Protein AF-A0A317N8E2-F1 (afdb_monomer_lite)

Sequence (97 aa):
MPADVWAVLFAAAANGGAYNGGEHGAYGRLAAWRTLGALCDASEFDSIERIERRAGDCAWFSFSADTDWFERVAWDLGIVTLTPEPALVVLAATDTD

Structure (mmCIF, N/CA/C/O backbone):
data_AF-A0A317N8E2-F1
#
_entry.id   AF-A0A317N8E2-F1
#
loop_
_atom_site.group_PDB
_atom_site.id
_atom_site.type_symbol
_atom_site.label_atom_id
_atom_site.label_alt_id
_atom_site.label_comp_id
_atom_site.label_asym_id
_atom_site.label_entity_id
_atom_site.label_seq_id
_atom_site.pdbx_PDB_ins_code
_atom_site.Cartn_x
_atom_site.Cartn_y
_atom_site.Cartn_z
_atom_site.occupancy
_atom_site.B_iso_or_equiv
_atom_site.auth_seq_id
_atom_site.auth_comp_id
_atom_site.auth_asym_id
_atom_site.auth_atom_id
_atom_site.pdbx_PDB_model_num
ATOM 1 N N . MET A 1 1 ? -0.278 -9.004 4.366 1.00 79.50 1 MET A N 1
ATOM 2 C CA . MET A 1 1 ? 0.042 -8.388 5.677 1.00 79.50 1 MET A CA 1
ATOM 3 C C . MET A 1 1 ? 0.523 -6.955 5.447 1.00 79.50 1 MET A C 1
ATOM 5 O O . MET A 1 1 ? 0.942 -6.674 4.329 1.00 79.50 1 MET A O 1
ATOM 9 N N . PRO A 1 2 ? 0.482 -6.043 6.438 1.00 89.94 2 PRO A N 1
ATOM 10 C CA . PRO A 1 2 ? 0.890 -4.639 6.258 1.00 89.94 2 PRO A CA 1
ATOM 11 C C . PRO A 1 2 ? 2.286 -4.460 5.643 1.00 89.94 2 PRO A C 1
ATOM 13 O O . PRO A 1 2 ? 2.502 -3.556 4.842 1.00 89.94 2 PRO A O 1
ATOM 16 N N . ALA A 1 3 ? 3.217 -5.366 5.959 1.00 93.88 3 ALA A N 1
ATOM 17 C CA . ALA A 1 3 ? 4.562 -5.382 5.387 1.00 93.88 3 ALA A CA 1
ATOM 18 C C . ALA A 1 3 ? 4.574 -5.605 3.862 1.00 93.88 3 ALA A C 1
ATOM 20 O O . ALA A 1 3 ? 5.364 -4.974 3.166 1.00 93.88 3 ALA A O 1
ATOM 21 N N . ASP A 1 4 ? 3.683 -6.453 3.337 1.00 94.81 4 ASP A N 1
ATOM 22 C CA . ASP A 1 4 ? 3.575 -6.711 1.894 1.00 94.81 4 ASP A CA 1
ATOM 23 C C . ASP A 1 4 ? 3.053 -5.467 1.169 1.00 94.81 4 ASP A C 1
ATOM 25 O O . ASP A 1 4 ? 3.575 -5.076 0.128 1.00 94.81 4 ASP A O 1
ATOM 29 N N . VAL A 1 5 ? 2.055 -4.803 1.762 1.00 96.25 5 VAL A N 1
ATOM 30 C CA . VAL A 1 5 ? 1.503 -3.546 1.242 1.00 96.25 5 VAL A CA 1
ATOM 31 C C . VAL A 1 5 ? 2.573 -2.459 1.249 1.00 96.25 5 VAL A C 1
ATOM 33 O O . VAL A 1 5 ? 2.768 -1.786 0.241 1.00 96.25 5 VAL A O 1
ATOM 36 N N . TRP A 1 6 ? 3.322 -2.322 2.346 1.00 96.69 6 TRP A N 1
ATOM 37 C CA . TRP A 1 6 ? 4.430 -1.374 2.417 1.00 96.69 6 TRP A CA 1
ATOM 38 C C . TRP A 1 6 ? 5.504 -1.665 1.362 1.00 96.69 6 TRP A C 1
ATOM 40 O O . TRP A 1 6 ? 5.978 -0.737 0.712 1.00 96.69 6 TRP A O 1
ATOM 50 N N . ALA A 1 7 ? 5.858 -2.937 1.146 1.00 95.88 7 ALA A N 1
ATOM 51 C CA . ALA A 1 7 ? 6.838 -3.329 0.136 1.00 95.88 7 ALA A CA 1
ATOM 52 C C . ALA A 1 7 ? 6.385 -2.955 -1.284 1.00 95.88 7 ALA A C 1
ATOM 54 O O . ALA A 1 7 ? 7.188 -2.432 -2.054 1.00 95.88 7 ALA A O 1
ATOM 55 N N . VAL A 1 8 ? 5.105 -3.161 -1.609 1.00 95.19 8 VAL A N 1
ATOM 56 C CA . VAL A 1 8 ? 4.513 -2.764 -2.896 1.00 95.19 8 VAL A CA 1
ATOM 57 C C . VAL A 1 8 ? 4.519 -1.242 -3.063 1.00 95.19 8 VAL A C 1
ATOM 59 O O . VAL A 1 8 ? 4.994 -0.737 -4.078 1.00 95.19 8 VAL A O 1
ATOM 62 N N . LEU A 1 9 ? 4.063 -0.500 -2.049 1.00 96.19 9 LEU A N 1
ATOM 63 C CA . LEU A 1 9 ? 4.060 0.966 -2.069 1.00 96.19 9 LEU A CA 1
ATOM 64 C C . LEU A 1 9 ? 5.474 1.534 -2.211 1.00 96.19 9 LEU A C 1
ATOM 66 O O . LEU A 1 9 ? 5.696 2.470 -2.975 1.00 96.19 9 LEU A O 1
ATOM 70 N N . PHE A 1 10 ? 6.442 0.957 -1.498 1.00 96.75 10 PHE A N 1
ATOM 71 C CA . PHE A 1 10 ? 7.836 1.364 -1.592 1.00 96.75 10 PHE A CA 1
ATOM 72 C C . PHE A 1 10 ? 8.434 1.029 -2.957 1.00 96.75 10 PHE A C 1
ATOM 74 O O . PHE A 1 10 ? 9.121 1.873 -3.526 1.00 96.75 10 PHE A O 1
ATOM 81 N N . ALA A 1 11 ? 8.161 -0.156 -3.505 1.00 95.00 11 ALA A N 1
ATOM 82 C CA . ALA A 1 11 ? 8.625 -0.527 -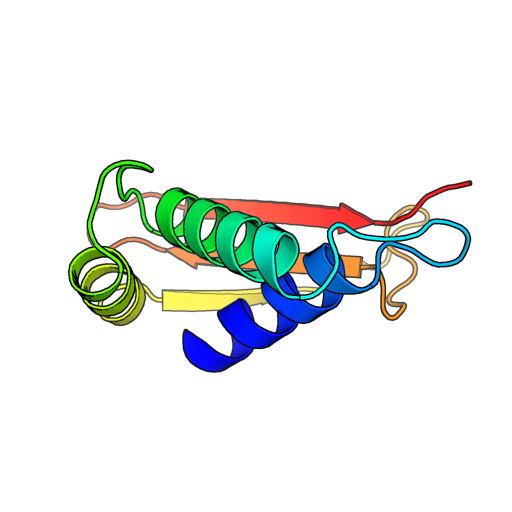4.836 1.00 95.00 11 ALA A CA 1
ATOM 83 C C . ALA A 1 11 ? 8.092 0.438 -5.903 1.00 95.00 11 ALA A C 1
ATOM 85 O O . ALA A 1 11 ? 8.881 0.919 -6.714 1.00 95.00 11 ALA A O 1
ATOM 86 N N . ALA A 1 12 ? 6.804 0.781 -5.859 1.00 94.62 12 ALA A N 1
ATOM 87 C CA . ALA A 1 12 ? 6.217 1.755 -6.774 1.00 94.62 12 ALA A CA 1
ATOM 88 C C . ALA A 1 12 ? 6.841 3.148 -6.590 1.00 94.62 12 ALA A C 1
ATOM 90 O O . ALA A 1 12 ? 7.357 3.736 -7.538 1.00 94.62 12 ALA A O 1
ATOM 91 N N . ALA A 1 13 ? 6.884 3.656 -5.355 1.00 95.88 13 ALA A N 1
ATOM 92 C CA . ALA A 1 13 ? 7.385 5.000 -5.083 1.00 95.88 13 ALA A CA 1
ATOM 93 C C . ALA A 1 13 ? 8.888 5.157 -5.365 1.00 95.88 13 ALA A C 1
ATOM 95 O O . ALA A 1 13 ? 9.321 6.223 -5.789 1.00 95.88 13 ALA A O 1
ATOM 96 N N . ALA A 1 14 ? 9.703 4.128 -5.122 1.00 96.56 14 ALA A N 1
ATOM 97 C CA . ALA A 1 14 ? 11.149 4.204 -5.311 1.00 96.56 14 ALA A CA 1
ATOM 98 C C . ALA A 1 14 ? 11.573 4.042 -6.775 1.00 96.56 14 ALA A C 1
ATOM 100 O O . ALA A 1 14 ? 12.555 4.669 -7.182 1.00 96.56 14 ALA A O 1
ATOM 101 N N . ASN A 1 15 ? 10.870 3.200 -7.539 1.00 94.06 15 ASN A N 1
ATOM 102 C CA . ASN A 1 15 ? 11.256 2.869 -8.910 1.00 94.06 15 ASN A CA 1
ATOM 103 C C . ASN A 1 15 ? 10.545 3.735 -9.955 1.00 94.06 15 ASN A C 1
ATOM 105 O O . ASN A 1 15 ? 11.179 4.060 -10.954 1.00 94.06 15 ASN A O 1
ATOM 109 N N . GLY A 1 16 ? 9.317 4.193 -9.691 1.00 91.06 16 GLY A N 1
ATOM 110 C CA . GLY A 1 16 ? 8.480 4.865 -10.690 1.00 91.06 16 GLY A CA 1
ATOM 111 C C . GLY A 1 16 ? 7.661 3.857 -11.492 1.00 91.06 16 GLY A C 1
ATOM 112 O O . GLY A 1 16 ? 7.503 2.723 -11.054 1.00 91.06 16 GLY A O 1
ATOM 113 N N . GLY A 1 17 ? 7.118 4.292 -12.624 1.00 87.62 17 GLY A N 1
ATOM 114 C CA . GLY A 1 17 ? 6.424 3.478 -13.621 1.00 87.62 17 GLY A CA 1
ATOM 115 C C . GLY A 1 17 ? 7.364 2.891 -14.680 1.00 87.62 17 GLY A C 1
ATOM 116 O O . GLY A 1 17 ? 8.581 2.834 -14.505 1.00 87.62 17 GLY A O 1
ATOM 117 N N . ALA A 1 18 ? 6.811 2.464 -15.815 1.00 85.56 18 ALA A N 1
ATOM 118 C CA . ALA A 1 18 ? 7.550 1.771 -16.872 1.00 85.56 18 ALA A CA 1
ATOM 119 C C . ALA A 1 18 ? 8.630 2.644 -17.524 1.00 85.56 18 ALA A C 1
ATOM 121 O O . ALA A 1 18 ? 9.716 2.156 -17.851 1.00 85.56 18 ALA A O 1
ATOM 122 N N . TYR A 1 19 ? 8.327 3.929 -17.716 1.00 85.00 19 TYR A N 1
ATOM 123 C CA . TYR A 1 19 ? 9.157 4.857 -18.491 1.00 85.00 19 TYR A CA 1
ATOM 124 C C . TYR A 1 19 ? 9.584 6.101 -17.707 1.00 85.00 19 TYR A C 1
ATOM 126 O O . TYR A 1 19 ? 10.214 7.001 -18.265 1.00 85.00 19 TYR A O 1
ATOM 134 N N . ASN A 1 20 ? 9.262 6.161 -16.415 1.00 84.12 20 ASN A N 1
ATOM 135 C CA . ASN A 1 20 ? 9.611 7.270 -15.538 1.00 84.12 20 ASN A CA 1
ATOM 136 C C . ASN A 1 20 ? 10.391 6.778 -14.309 1.00 84.12 20 ASN A C 1
ATOM 138 O O . ASN A 1 20 ? 10.378 5.600 -13.967 1.00 84.12 20 ASN A O 1
ATOM 142 N N . GLY A 1 21 ? 11.140 7.689 -13.686 1.00 88.75 21 GLY A N 1
ATOM 143 C CA . GLY A 1 21 ? 11.859 7.407 -12.447 1.00 88.75 21 GLY A CA 1
ATOM 144 C C . GLY A 1 21 ? 11.014 7.765 -11.229 1.00 88.75 21 GLY A C 1
ATOM 145 O O . GLY A 1 21 ? 10.310 8.773 -11.240 1.00 88.75 21 GLY A O 1
ATOM 146 N N . GLY A 1 22 ? 11.119 6.958 -10.176 1.00 92.56 22 GLY A N 1
ATOM 147 C CA . GLY A 1 22 ? 10.504 7.241 -8.881 1.00 92.56 22 GLY A CA 1
ATOM 148 C C . GLY A 1 22 ? 11.317 8.190 -7.997 1.00 92.56 22 GLY A C 1
ATOM 149 O O . GLY A 1 22 ? 12.351 8.734 -8.373 1.00 92.56 22 GLY A O 1
ATOM 150 N N . GLU A 1 23 ? 10.879 8.304 -6.750 1.00 96.56 23 GLU A N 1
ATOM 151 C CA . GLU A 1 23 ? 11.448 9.143 -5.686 1.00 96.56 23 GLU A CA 1
ATOM 152 C C . GLU A 1 23 ? 12.695 8.523 -5.016 1.00 96.56 23 GLU A C 1
ATOM 154 O O . GLU A 1 23 ? 13.245 9.043 -4.036 1.00 96.56 23 GLU A O 1
ATOM 159 N N . HIS A 1 24 ? 13.158 7.377 -5.521 1.00 95.31 24 HIS A N 1
ATOM 160 C CA . HIS A 1 24 ? 14.323 6.645 -5.028 1.00 95.31 24 HIS A CA 1
ATOM 161 C C . HIS A 1 24 ? 14.238 6.278 -3.530 1.00 95.31 24 HIS A C 1
ATOM 163 O O . HIS A 1 24 ? 13.182 6.286 -2.901 1.00 95.31 24 HIS A O 1
ATOM 169 N N . GLY A 1 25 ? 15.354 5.864 -2.924 1.00 96.19 25 GLY A N 1
ATOM 170 C CA . GLY A 1 25 ? 15.323 5.184 -1.624 1.00 96.19 25 GLY A CA 1
ATOM 171 C C . GLY A 1 25 ? 14.853 6.033 -0.435 1.00 96.19 25 GLY A C 1
ATOM 172 O O . GLY A 1 25 ? 14.183 5.514 0.455 1.00 96.19 25 GLY A O 1
ATOM 173 N N . ALA A 1 26 ? 15.226 7.312 -0.350 1.00 96.81 26 ALA A N 1
ATOM 174 C CA . ALA A 1 26 ? 14.870 8.148 0.803 1.00 96.81 26 ALA A CA 1
ATOM 175 C C . ALA A 1 26 ? 13.432 8.667 0.702 1.00 96.81 26 ALA A C 1
ATOM 177 O O . ALA A 1 26 ? 12.623 8.418 1.598 1.00 96.81 26 ALA A O 1
ATOM 178 N N . TYR A 1 27 ? 13.107 9.335 -0.404 1.00 97.00 27 TYR A N 1
ATOM 179 C CA . TYR A 1 27 ? 11.786 9.919 -0.600 1.00 97.00 27 TYR A CA 1
ATOM 180 C C . TYR A 1 27 ? 10.737 8.866 -0.967 1.00 97.00 27 TYR A C 1
ATOM 182 O O . TYR A 1 27 ? 9.613 8.970 -0.488 1.00 97.00 27 TYR A O 1
ATOM 190 N N . GLY A 1 28 ? 11.110 7.776 -1.646 1.00 97.44 28 GLY A N 1
ATOM 191 C CA . GLY A 1 28 ? 10.220 6.629 -1.849 1.00 97.44 28 GLY A CA 1
ATOM 192 C C . GLY A 1 28 ? 9.788 5.968 -0.536 1.00 97.44 28 GLY A C 1
ATOM 193 O O . GLY A 1 28 ? 8.619 5.626 -0.378 1.00 97.44 28 GLY A O 1
ATOM 194 N N . ARG A 1 29 ? 10.683 5.857 0.462 1.00 96.69 29 ARG A N 1
ATOM 195 C CA . ARG A 1 29 ? 10.301 5.376 1.807 1.00 96.69 29 ARG A CA 1
ATOM 196 C C . ARG A 1 29 ? 9.333 6.329 2.500 1.00 96.69 29 ARG A C 1
ATOM 198 O O . ARG A 1 29 ? 8.382 5.869 3.124 1.00 96.69 29 ARG A O 1
ATOM 205 N N . LEU A 1 30 ? 9.574 7.638 2.405 1.00 95.94 30 LEU A N 1
ATOM 206 C CA . LEU A 1 30 ? 8.679 8.646 2.976 1.00 95.94 30 LEU A CA 1
ATOM 207 C C . LEU A 1 30 ? 7.289 8.587 2.327 1.00 95.94 30 LEU A C 1
ATOM 209 O O . LEU A 1 30 ? 6.288 8.573 3.039 1.00 95.94 30 LEU A O 1
ATOM 213 N N . ALA A 1 31 ? 7.231 8.515 0.995 1.00 96.19 31 ALA A N 1
ATOM 214 C CA . ALA A 1 31 ? 5.988 8.385 0.245 1.00 96.19 31 ALA A CA 1
ATOM 215 C C . ALA A 1 31 ? 5.230 7.110 0.641 1.00 96.19 31 ALA A C 1
ATOM 217 O O . ALA A 1 31 ? 4.058 7.189 0.996 1.00 96.19 31 ALA A O 1
ATOM 218 N N . ALA A 1 32 ? 5.913 5.962 0.703 1.00 96.56 32 ALA A N 1
ATOM 219 C CA . ALA A 1 32 ? 5.304 4.696 1.108 1.00 96.56 32 ALA A CA 1
ATOM 220 C C . ALA A 1 32 ? 4.686 4.755 2.514 1.00 96.56 32 ALA A C 1
ATOM 222 O O . ALA A 1 32 ? 3.561 4.299 2.709 1.00 96.56 32 ALA A O 1
ATOM 223 N N . TRP A 1 33 ? 5.380 5.354 3.490 1.00 96.69 33 TRP A N 1
ATOM 224 C CA . TRP A 1 33 ? 4.846 5.511 4.848 1.00 96.69 33 TRP A CA 1
ATOM 225 C C . TRP A 1 33 ? 3.647 6.452 4.914 1.00 96.69 33 TRP A C 1
ATOM 227 O O . TRP A 1 33 ? 2.675 6.138 5.599 1.00 96.69 33 TRP A O 1
ATOM 237 N N . ARG A 1 34 ? 3.681 7.571 4.183 1.00 96.38 34 ARG A N 1
ATOM 238 C CA . ARG A 1 34 ? 2.543 8.497 4.100 1.00 96.38 34 ARG A CA 1
ATOM 239 C C . ARG A 1 34 ? 1.321 7.827 3.484 1.00 96.38 34 ARG A C 1
ATOM 241 O O . ARG A 1 34 ? 0.230 7.944 4.032 1.00 96.38 34 ARG A O 1
ATOM 248 N N . THR A 1 35 ? 1.506 7.086 2.393 1.00 96.69 35 THR A N 1
ATOM 249 C CA . THR A 1 35 ? 0.416 6.358 1.736 1.00 96.69 35 THR A CA 1
ATOM 250 C C . THR A 1 35 ? -0.133 5.246 2.624 1.00 96.69 35 THR A C 1
ATOM 252 O O . THR A 1 35 ? -1.348 5.150 2.775 1.00 96.69 35 THR A O 1
ATOM 255 N N . LEU A 1 36 ? 0.725 4.445 3.268 1.00 97.00 36 LEU A N 1
ATOM 256 C CA . LEU A 1 36 ? 0.275 3.418 4.212 1.00 97.00 36 LEU A CA 1
ATOM 257 C C . LEU A 1 36 ? -0.512 4.043 5.375 1.00 97.00 36 LEU A C 1
ATOM 259 O O . LEU A 1 36 ? -1.572 3.536 5.728 1.00 97.00 36 LEU A O 1
ATOM 263 N N . GLY A 1 37 ? -0.031 5.160 5.932 1.00 96.38 37 GLY A N 1
ATOM 264 C CA . GLY A 1 37 ? -0.728 5.907 6.979 1.00 96.38 37 GLY A CA 1
ATOM 265 C C . GLY A 1 37 ? -2.112 6.378 6.539 1.00 96.38 37 GLY A C 1
ATOM 266 O O . GLY A 1 37 ? -3.095 6.072 7.210 1.00 96.38 37 GLY A O 1
ATOM 267 N N . ALA A 1 38 ? -2.207 7.023 5.376 1.00 95.56 38 ALA A N 1
ATOM 268 C CA . ALA A 1 38 ? -3.479 7.480 4.818 1.00 95.56 38 ALA A CA 1
ATOM 269 C C . ALA A 1 38 ? -4.476 6.328 4.599 1.00 95.56 38 ALA A C 1
ATOM 271 O O . ALA A 1 38 ? -5.659 6.467 4.901 1.00 95.56 38 ALA A O 1
ATOM 272 N N . LEU A 1 39 ? -4.000 5.165 4.138 1.00 96.00 39 LEU A N 1
ATOM 273 C CA . LEU A 1 39 ? -4.831 3.972 3.945 1.00 96.00 39 LEU A CA 1
ATOM 274 C C . LEU A 1 39 ? -5.411 3.408 5.251 1.00 96.00 39 LEU A C 1
ATOM 276 O O . LEU A 1 39 ? -6.429 2.724 5.208 1.00 96.00 39 LEU A O 1
ATOM 280 N N . CYS A 1 40 ? -4.793 3.697 6.399 1.00 95.31 40 CYS A N 1
ATOM 281 C CA . CYS A 1 40 ? -5.242 3.230 7.715 1.00 95.31 40 CYS A CA 1
ATOM 282 C C . CYS A 1 40 ? -5.893 4.333 8.558 1.00 95.31 40 CYS A C 1
ATOM 284 O O . CYS A 1 40 ? -6.028 4.173 9.777 1.00 95.31 40 CYS A O 1
ATOM 286 N N . ASP A 1 41 ? -6.232 5.462 7.933 1.00 93.44 41 ASP A N 1
ATOM 287 C CA . ASP A 1 41 ? -6.763 6.645 8.612 1.00 93.44 41 ASP A CA 1
ATOM 288 C C . ASP A 1 41 ? -5.825 7.163 9.727 1.00 93.44 41 ASP A C 1
ATOM 290 O O . ASP A 1 41 ? -6.239 7.503 10.835 1.00 93.44 41 ASP A O 1
ATOM 294 N N . ALA A 1 42 ? -4.516 7.159 9.456 1.00 93.38 42 ALA A N 1
ATOM 295 C CA . ALA A 1 42 ? -3.500 7.795 10.291 1.00 93.38 42 ALA A CA 1
ATOM 296 C C . ALA A 1 42 ? -3.082 9.151 9.703 1.00 93.38 42 ALA A C 1
ATOM 298 O O . ALA A 1 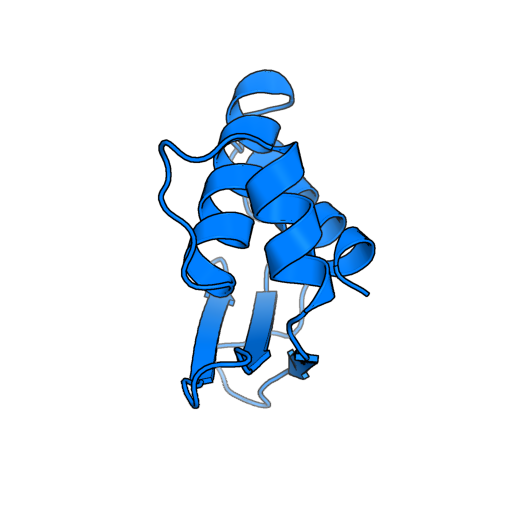42 ? -3.108 9.364 8.489 1.00 93.38 42 ALA A O 1
ATOM 299 N N . SER A 1 43 ? -2.656 10.070 10.569 1.00 90.38 43 SER A N 1
ATOM 300 C CA . SER A 1 43 ? -2.151 11.377 10.147 1.00 90.38 43 SER A CA 1
ATOM 301 C C . SER A 1 43 ? -0.768 11.246 9.506 1.00 90.38 43 SER A C 1
ATOM 303 O O . SER A 1 43 ? 0.061 10.467 9.968 1.00 90.38 43 SER A O 1
ATOM 305 N N . GLU A 1 44 ? -0.449 12.073 8.505 1.00 85.06 44 GLU A N 1
ATOM 306 C CA . GLU A 1 44 ? 0.913 12.137 7.941 1.00 85.06 44 GLU A CA 1
ATOM 307 C C . GLU A 1 44 ? 1.967 12.649 8.941 1.00 85.06 44 GLU A C 1
ATOM 309 O O . GLU A 1 44 ? 3.168 12.509 8.709 1.00 85.06 44 GLU A O 1
ATOM 314 N N . PHE A 1 45 ? 1.512 13.248 10.046 1.00 88.94 45 PHE A N 1
ATOM 315 C CA . PHE A 1 45 ? 2.348 13.697 11.158 1.00 88.94 45 PHE A CA 1
ATOM 316 C C . PHE A 1 45 ? 2.474 12.648 12.272 1.00 88.94 45 PHE A C 1
ATOM 318 O O . PHE A 1 45 ? 3.182 12.889 13.252 1.00 88.94 45 PHE A O 1
ATOM 325 N N . ASP A 1 46 ? 1.780 11.510 12.163 1.00 94.00 46 ASP A N 1
ATOM 326 C CA . ASP A 1 46 ? 1.938 10.414 13.112 1.00 94.00 46 ASP A CA 1
ATOM 327 C C . ASP A 1 46 ? 3.306 9.738 12.951 1.00 94.00 46 ASP A C 1
ATOM 329 O O . ASP A 1 46 ? 3.902 9.706 11.873 1.00 94.00 46 ASP A O 1
ATOM 333 N N . SER A 1 47 ? 3.823 9.183 14.051 1.00 95.31 47 SER A N 1
ATOM 334 C CA . SER A 1 47 ? 5.085 8.445 14.019 1.00 95.31 47 SER A CA 1
ATOM 335 C C . SER A 1 47 ? 4.946 7.136 13.237 1.00 95.31 47 SER A C 1
ATOM 337 O O . SER A 1 47 ? 3.853 6.569 13.136 1.00 95.31 47 SER A O 1
ATOM 339 N N . ILE A 1 48 ? 6.068 6.612 12.737 1.00 94.31 48 ILE A N 1
ATOM 340 C CA . ILE A 1 48 ? 6.101 5.332 12.014 1.00 94.31 48 ILE A CA 1
ATOM 341 C C . ILE A 1 48 ? 5.515 4.206 12.874 1.00 94.31 48 ILE A C 1
ATOM 343 O O . ILE A 1 48 ? 4.699 3.433 12.388 1.00 94.31 48 ILE A O 1
ATOM 347 N N . GLU A 1 49 ? 5.839 4.158 14.166 1.00 95.31 49 GLU A N 1
ATOM 348 C CA . GLU A 1 49 ? 5.338 3.135 15.092 1.00 95.31 49 GLU A CA 1
ATOM 349 C C . GLU A 1 49 ? 3.818 3.224 15.281 1.00 95.31 49 GLU A C 1
ATOM 351 O O . GLU A 1 49 ? 3.139 2.215 15.483 1.00 95.31 49 GLU A O 1
ATOM 356 N N . ARG A 1 50 ? 3.257 4.440 15.227 1.00 95.19 50 ARG A N 1
ATOM 357 C CA . ARG A 1 50 ? 1.807 4.634 15.289 1.00 95.19 50 ARG A CA 1
ATOM 358 C C . ARG A 1 50 ? 1.136 4.180 13.998 1.00 95.19 50 ARG A C 1
ATOM 360 O O . ARG A 1 50 ? 0.109 3.509 14.089 1.00 95.19 50 ARG A O 1
ATOM 367 N N . ILE A 1 51 ? 1.711 4.514 12.843 1.00 96.06 51 ILE A N 1
ATOM 368 C CA . ILE A 1 51 ? 1.225 4.055 11.536 1.00 96.06 51 ILE A CA 1
ATOM 369 C C . ILE A 1 51 ? 1.283 2.528 11.461 1.00 96.06 51 ILE A C 1
ATOM 371 O O . ILE A 1 51 ? 0.299 1.902 11.087 1.00 96.06 51 ILE A O 1
ATOM 375 N N . GLU A 1 52 ? 2.389 1.916 11.879 1.00 95.56 52 GLU A N 1
ATOM 376 C CA . GLU A 1 52 ? 2.573 0.463 11.875 1.00 95.56 52 GLU A CA 1
ATOM 377 C C . GLU A 1 52 ? 1.545 -0.245 12.763 1.00 95.56 52 GLU A C 1
ATOM 379 O O . GLU A 1 52 ? 0.882 -1.181 12.313 1.00 95.56 52 GLU A O 1
ATOM 384 N N . ARG A 1 53 ? 1.342 0.239 13.997 1.00 95.19 53 ARG A N 1
ATOM 385 C CA . ARG A 1 53 ? 0.305 -0.299 14.890 1.00 95.19 53 ARG A CA 1
ATOM 386 C C . ARG A 1 53 ? -1.077 -0.204 14.249 1.00 95.19 53 ARG A C 1
ATOM 388 O O . ARG A 1 53 ? -1.801 -1.189 14.209 1.00 95.19 53 ARG A O 1
ATOM 395 N N . ARG A 1 54 ? -1.413 0.968 13.708 1.00 95.00 54 ARG A N 1
ATOM 396 C CA . ARG A 1 54 ? -2.712 1.221 13.083 1.00 95.00 54 ARG A CA 1
ATOM 397 C C . ARG A 1 54 ? -2.939 0.351 11.844 1.00 95.00 54 ARG A C 1
ATOM 399 O O . ARG A 1 54 ? -4.030 -0.176 11.661 1.00 95.00 54 ARG A O 1
ATOM 406 N N . ALA A 1 55 ? -1.904 0.150 11.035 1.00 96.25 55 ALA A N 1
ATOM 407 C CA . ALA A 1 55 ? -1.929 -0.761 9.900 1.00 96.25 55 ALA A CA 1
ATOM 408 C C . ALA A 1 55 ? -2.127 -2.222 10.333 1.00 96.25 55 ALA A C 1
ATOM 410 O O . ALA A 1 55 ? -2.794 -2.979 9.629 1.00 96.25 55 ALA A O 1
ATOM 411 N N . GLY A 1 56 ? -1.586 -2.609 11.493 1.00 96.38 56 GLY A N 1
ATOM 412 C CA . GLY A 1 56 ? -1.809 -3.917 12.115 1.00 96.38 56 GLY A CA 1
ATOM 413 C C . GLY A 1 56 ? -3.250 -4.154 12.576 1.00 96.38 56 GLY A C 1
ATOM 414 O O . GLY A 1 56 ? -3.696 -5.298 12.576 1.00 96.38 56 GLY A O 1
ATOM 415 N N . ASP A 1 57 ? -3.985 -3.089 12.902 1.00 95.88 57 ASP A N 1
ATOM 416 C CA . ASP A 1 57 ? -5.399 -3.163 13.289 1.00 95.88 57 ASP A CA 1
ATOM 417 C C . ASP A 1 57 ? -6.349 -3.241 12.072 1.00 95.88 57 ASP A C 1
ATOM 419 O O . ASP A 1 57 ? -7.536 -3.526 12.227 1.00 95.88 57 ASP A O 1
ATOM 423 N N . CYS A 1 58 ? -5.850 -2.990 10.856 1.00 96.38 58 CYS A N 1
ATOM 424 C CA . CYS A 1 58 ? -6.646 -2.982 9.626 1.00 96.38 58 CYS A CA 1
ATOM 425 C C . CYS A 1 58 ? -6.679 -4.350 8.931 1.00 96.38 58 CYS A C 1
ATOM 427 O O . CYS A 1 58 ? -5.723 -5.128 8.982 1.00 96.38 58 CYS A O 1
ATOM 429 N N . ALA A 1 59 ? -7.754 -4.611 8.183 1.00 96.25 59 ALA A N 1
ATOM 430 C CA . ALA A 1 59 ? -7.788 -5.712 7.225 1.00 96.25 59 ALA A CA 1
ATOM 431 C C . ALA A 1 59 ? -7.371 -5.222 5.833 1.00 96.25 59 ALA A C 1
ATOM 433 O O . ALA A 1 59 ? -7.798 -4.159 5.384 1.00 96.25 59 ALA A O 1
ATOM 434 N N . TRP A 1 60 ? -6.550 -6.020 5.152 1.00 96.94 60 TRP A N 1
ATOM 435 C CA . TRP A 1 60 ? -5.918 -5.659 3.885 1.00 96.94 60 TRP A CA 1
ATOM 436 C C . TRP A 1 60 ? -6.276 -6.648 2.793 1.00 96.94 60 TRP A C 1
ATOM 438 O O . TRP A 1 60 ? -6.164 -7.860 2.987 1.00 96.94 60 TRP A O 1
ATOM 448 N N . PHE A 1 61 ? -6.619 -6.119 1.627 1.00 95.50 61 PHE A N 1
ATOM 449 C CA . PHE A 1 61 ? -6.904 -6.903 0.438 1.00 95.50 61 PHE A CA 1
ATOM 450 C C . PHE A 1 61 ? -6.177 -6.296 -0.753 1.00 95.50 61 PHE A C 1
ATOM 452 O O . PHE A 1 61 ? -6.013 -5.079 -0.843 1.00 95.50 61 PHE A O 1
ATOM 459 N N . SER A 1 62 ? -5.761 -7.151 -1.677 1.00 93.69 62 SER A N 1
ATOM 460 C CA . SER A 1 62 ? -5.371 -6.728 -3.012 1.00 93.69 62 SER A CA 1
ATOM 461 C C . SER A 1 62 ? -6.452 -7.122 -4.006 1.00 93.69 62 SER A C 1
ATOM 463 O O . SER A 1 62 ? -7.173 -8.104 -3.808 1.00 93.69 62 SER A O 1
ATOM 465 N N . PHE A 1 63 ? -6.572 -6.355 -5.081 1.00 92.31 63 PHE A N 1
ATOM 466 C CA . PHE A 1 63 ? -7.440 -6.701 -6.193 1.00 92.31 63 PHE A CA 1
ATOM 467 C C . PHE A 1 63 ? -6.738 -6.452 -7.520 1.00 92.31 63 PHE A C 1
ATOM 469 O O . PHE A 1 63 ? -5.764 -5.710 -7.614 1.00 92.31 63 PHE A O 1
ATOM 476 N N . SER A 1 64 ? -7.275 -7.095 -8.546 1.00 90.12 64 SER A N 1
ATOM 477 C CA . SER A 1 64 ? -7.033 -6.742 -9.937 1.00 90.12 64 SER A CA 1
ATOM 478 C C . SER A 1 64 ? -8.377 -6.485 -10.598 1.00 90.12 64 SER A C 1
ATOM 480 O O . SER A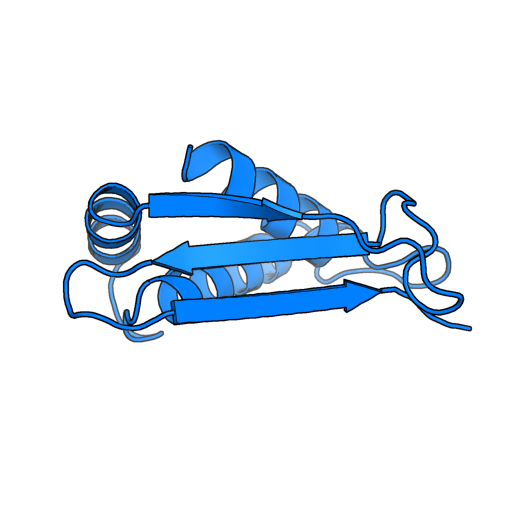 1 64 ? -9.409 -6.949 -10.104 1.00 90.12 64 SER A O 1
ATOM 482 N N . ALA A 1 65 ? -8.368 -5.735 -11.691 1.00 87.50 65 ALA A N 1
ATOM 483 C CA . ALA A 1 65 ? -9.539 -5.527 -12.520 1.00 87.50 65 ALA A CA 1
ATOM 484 C C . ALA A 1 65 ? -9.247 -6.049 -13.930 1.00 87.50 65 ALA A C 1
ATOM 486 O O . ALA A 1 65 ? -8.135 -5.901 -14.424 1.00 87.50 65 ALA A O 1
ATOM 487 N N . ASP A 1 66 ? -10.232 -6.700 -14.547 1.00 87.81 66 ASP A N 1
ATOM 488 C CA . ASP A 1 66 ? -10.180 -7.087 -15.960 1.00 87.81 66 ASP A CA 1
ATOM 489 C C . ASP A 1 66 ? -10.806 -5.951 -16.775 1.00 87.81 66 ASP A C 1
ATOM 491 O O . ASP A 1 66 ? -11.991 -5.975 -17.113 1.00 87.81 66 ASP A O 1
ATOM 495 N N . THR A 1 67 ? -10.041 -4.872 -16.935 1.00 87.25 67 THR A N 1
ATOM 496 C CA . THR A 1 67 ? -10.450 -3.657 -17.646 1.00 87.25 67 THR A CA 1
ATOM 497 C C . THR A 1 67 ? -9.309 -3.169 -18.526 1.00 87.25 67 THR A C 1
ATOM 499 O O . THR A 1 67 ? -8.146 -3.385 -18.202 1.00 87.25 67 THR A O 1
ATOM 502 N N . ASP A 1 68 ? -9.637 -2.415 -19.574 1.00 86.62 68 ASP A N 1
ATOM 503 C CA . ASP A 1 68 ? -8.647 -1.805 -20.480 1.00 86.62 68 ASP A CA 1
ATOM 504 C C . ASP A 1 68 ? -7.732 -0.766 -19.794 1.00 86.62 68 ASP A C 1
ATOM 506 O O . ASP A 1 68 ? -6.825 -0.227 -20.413 1.00 86.62 68 ASP A O 1
ATOM 510 N N . TRP A 1 69 ? -8.007 -0.420 -18.533 1.00 85.94 69 TRP A N 1
ATOM 511 C CA . TRP A 1 69 ? -7.215 0.526 -17.742 1.00 85.94 69 TRP A CA 1
ATOM 512 C C . TRP A 1 69 ? -6.253 -0.174 -16.774 1.00 85.94 69 TRP A C 1
ATOM 514 O O . TRP A 1 69 ? -5.288 0.441 -16.345 1.00 85.94 69 TRP A O 1
ATOM 524 N N . PHE A 1 70 ? -6.520 -1.427 -16.394 1.00 85.06 70 PHE A N 1
ATOM 525 C CA . PHE A 1 70 ? -5.750 -2.152 -15.383 1.00 85.06 70 PHE A CA 1
ATOM 526 C C . PHE A 1 70 ? -5.098 -3.372 -16.037 1.00 85.06 70 P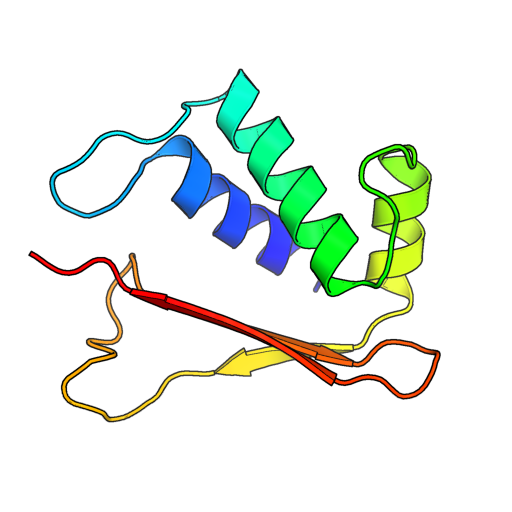HE A C 1
ATOM 528 O O . PHE A 1 70 ? -5.652 -4.473 -16.055 1.00 85.06 70 PHE A O 1
ATOM 535 N N . GLU A 1 71 ? -3.911 -3.158 -16.594 1.00 80.38 71 GLU A N 1
ATOM 536 C CA . GLU A 1 71 ? -3.199 -4.108 -17.463 1.00 80.38 71 GLU A CA 1
ATOM 537 C C . GLU A 1 71 ? -2.632 -5.333 -16.708 1.00 80.38 71 GLU A C 1
ATOM 539 O O . GLU A 1 71 ? -2.134 -6.292 -17.303 1.00 80.38 71 GLU A O 1
ATOM 544 N N . ARG A 1 72 ? -2.746 -5.337 -15.375 1.00 76.25 72 ARG A N 1
ATOM 545 C CA . ARG A 1 72 ? -2.218 -6.330 -14.425 1.00 76.25 72 ARG A CA 1
ATOM 546 C C . ARG A 1 72 ? -0.702 -6.508 -14.535 1.00 76.25 72 ARG A C 1
ATOM 548 O O . ARG A 1 72 ? -0.184 -7.619 -14.392 1.00 76.25 72 ARG A O 1
ATOM 555 N N . VAL A 1 73 ? 0.010 -5.412 -14.767 1.00 78.94 73 VAL A N 1
ATOM 556 C CA . VAL A 1 73 ? 1.474 -5.351 -14.841 1.00 78.94 73 VAL A CA 1
ATOM 557 C C . VAL A 1 73 ? 2.080 -4.811 -13.542 1.00 78.94 73 VAL A C 1
ATOM 559 O O . VAL A 1 73 ? 1.375 -4.455 -12.604 1.00 78.94 73 VAL A O 1
ATOM 562 N N . ALA A 1 74 ? 3.416 -4.778 -13.454 1.00 75.25 74 ALA A N 1
ATOM 563 C CA . ALA A 1 74 ? 4.148 -4.415 -12.232 1.00 75.25 74 ALA A CA 1
ATOM 564 C C . ALA A 1 74 ? 3.808 -3.020 -11.663 1.00 75.25 74 ALA A C 1
ATOM 566 O O . ALA A 1 74 ? 4.122 -2.746 -10.505 1.00 75.25 74 ALA A O 1
ATOM 567 N N . TRP A 1 75 ? 3.179 -2.162 -12.465 1.00 81.12 75 TRP A N 1
ATOM 568 C CA . TRP A 1 75 ? 2.822 -0.785 -12.124 1.00 81.12 75 TRP A CA 1
ATOM 569 C C . TRP A 1 75 ? 1.359 -0.618 -11.708 1.00 81.12 75 TRP A C 1
ATOM 571 O O . TRP A 1 75 ? 0.944 0.489 -11.373 1.00 81.12 75 TRP A O 1
ATOM 581 N N . ASP A 1 76 ? 0.608 -1.718 -11.671 1.00 89.75 76 ASP A N 1
ATOM 582 C CA . ASP A 1 76 ? -0.786 -1.717 -11.263 1.00 89.75 76 ASP A CA 1
ATOM 583 C C . ASP A 1 76 ? -0.929 -2.005 -9.774 1.00 89.75 76 ASP A C 1
ATOM 585 O O . ASP A 1 76 ? -0.560 -3.065 -9.259 1.00 89.75 76 ASP A O 1
ATOM 589 N N . LEU A 1 77 ? -1.506 -1.041 -9.068 1.00 93.06 77 LEU A N 1
ATOM 590 C CA . LEU A 1 77 ? -1.760 -1.096 -7.641 1.00 93.06 77 LEU A CA 1
ATOM 591 C C . LEU A 1 77 ? -3.262 -1.171 -7.406 1.00 93.06 77 LEU A C 1
ATOM 593 O O . LEU A 1 77 ? -3.982 -0.209 -7.656 1.00 93.06 77 LEU A O 1
ATOM 597 N N . GLY A 1 78 ? -3.726 -2.300 -6.879 1.00 95.00 78 GLY A N 1
ATOM 598 C CA . GLY A 1 78 ? -5.079 -2.459 -6.355 1.00 95.00 78 GLY A CA 1
ATOM 599 C C . GLY A 1 78 ? -5.012 -2.862 -4.891 1.00 95.00 78 GLY A C 1
ATOM 600 O O . GLY A 1 78 ? -4.794 -4.034 -4.590 1.00 95.00 78 GLY A O 1
ATOM 601 N N . ILE A 1 79 ? -5.174 -1.901 -3.981 1.00 96.56 79 ILE A N 1
ATOM 602 C CA . ILE A 1 79 ? -5.129 -2.110 -2.528 1.00 96.56 79 ILE A CA 1
ATOM 603 C C . ILE A 1 79 ? -6.439 -1.628 -1.910 1.00 96.56 79 ILE A C 1
ATOM 605 O O . ILE A 1 79 ? -6.934 -0.547 -2.225 1.00 96.56 79 ILE A O 1
ATOM 609 N N . VAL A 1 80 ? -6.985 -2.430 -1.002 1.00 96.56 80 VAL A N 1
ATOM 610 C CA . VAL A 1 80 ? -8.163 -2.098 -0.203 1.00 96.56 80 VAL A CA 1
ATOM 611 C C . VAL A 1 80 ? -7.837 -2.285 1.268 1.00 96.56 80 VAL A C 1
ATOM 613 O O . VAL A 1 80 ? -7.298 -3.3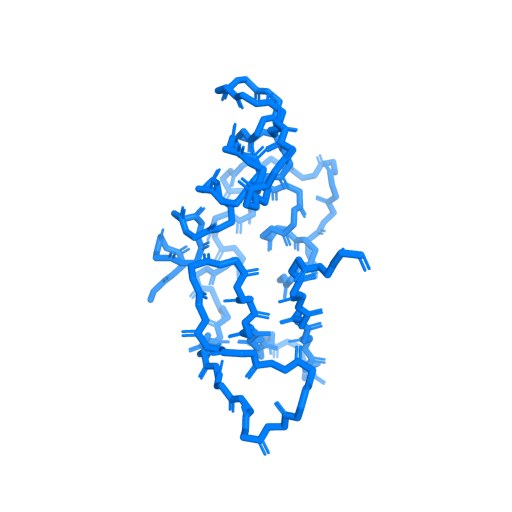21 1.668 1.00 96.56 80 VAL A O 1
ATOM 616 N N . THR A 1 81 ? -8.234 -1.303 2.068 1.00 96.94 81 THR A N 1
ATOM 617 C CA . THR A 1 81 ? -8.098 -1.320 3.520 1.00 96.94 81 THR A CA 1
ATOM 618 C C . THR A 1 81 ? -9.463 -1.170 4.163 1.00 96.94 81 THR A C 1
ATOM 620 O O . THR A 1 81 ? -10.231 -0.276 3.812 1.00 96.94 81 THR A O 1
ATOM 623 N N . LEU A 1 82 ? -9.759 -2.044 5.119 1.00 96.50 82 LEU A N 1
ATOM 624 C CA . LEU A 1 82 ? -10.889 -1.896 6.026 1.00 96.50 82 LEU A CA 1
ATOM 625 C C . LEU A 1 82 ? -10.343 -1.514 7.403 1.00 96.50 82 LEU A C 1
ATOM 627 O O . LEU A 1 82 ? -9.625 -2.304 8.024 1.00 96.50 82 LEU A O 1
ATOM 631 N N . THR A 1 83 ? -10.655 -0.300 7.852 1.00 94.38 83 THR A N 1
ATOM 632 C CA . THR A 1 83 ? -10.205 0.220 9.149 1.00 94.38 83 THR A CA 1
ATOM 633 C C . THR A 1 83 ? -11.086 -0.293 10.302 1.00 94.38 83 THR A C 1
ATOM 635 O O . THR A 1 83 ? -12.213 -0.738 10.064 1.00 94.38 83 THR A O 1
ATOM 638 N N . PRO A 1 84 ? -10.603 -0.251 11.561 1.00 90.25 84 PRO A N 1
ATOM 639 C CA . PRO A 1 84 ? -11.393 -0.644 12.737 1.00 90.25 84 PRO A CA 1
ATOM 640 C C . PRO A 1 84 ? -12.675 0.179 12.924 1.00 90.25 84 PRO A C 1
ATOM 642 O O . PRO A 1 84 ? -13.721 -0.339 13.311 1.00 90.25 84 PRO A O 1
ATOM 645 N N . GLU A 1 85 ? -12.603 1.473 12.643 1.00 88.62 85 GLU A N 1
ATOM 646 C CA . GLU A 1 85 ? -13.739 2.359 12.442 1.00 88.62 85 GLU A CA 1
ATOM 647 C C . GLU A 1 85 ? -14.249 2.069 11.031 1.00 88.62 85 GLU A C 1
ATOM 649 O O . GLU A 1 85 ? -13.428 2.002 10.123 1.00 88.62 85 GLU A O 1
ATOM 654 N N . PRO A 1 86 ? -15.550 1.836 10.811 1.00 78.38 86 PRO A N 1
ATOM 655 C CA . PRO A 1 86 ? -16.053 1.187 9.601 1.00 78.38 86 PRO A CA 1
ATOM 656 C C . PRO A 1 86 ? -15.931 2.080 8.353 1.00 78.38 86 PRO A C 1
ATOM 658 O O . PRO A 1 86 ? -16.912 2.660 7.889 1.00 78.38 86 PRO A O 1
ATOM 661 N N . ALA A 1 87 ? -14.723 2.165 7.800 1.00 91.25 87 ALA A N 1
ATOM 662 C CA . ALA A 1 87 ? -14.387 2.854 6.569 1.00 91.25 87 ALA A CA 1
ATOM 663 C C . ALA A 1 87 ? -13.626 1.905 5.637 1.00 91.25 87 ALA A C 1
ATOM 665 O O . ALA A 1 87 ? -12.780 1.112 6.054 1.00 91.25 87 ALA A O 1
ATOM 666 N N . LEU A 1 88 ? -13.974 1.990 4.355 1.00 95.31 88 LEU A N 1
ATOM 667 C CA . LEU A 1 88 ? -13.319 1.277 3.271 1.00 95.31 88 LEU A CA 1
ATOM 668 C C . LEU A 1 88 ? -12.481 2.287 2.493 1.00 95.31 88 LEU A C 1
ATOM 670 O O . LEU A 1 88 ? -13.032 3.225 1.917 1.00 95.31 88 LEU A O 1
ATOM 674 N N . VAL A 1 89 ? -11.170 2.084 2.464 1.00 96.06 89 VAL A N 1
ATOM 675 C CA . VAL A 1 89 ? -10.238 2.923 1.709 1.00 96.06 89 VAL A CA 1
ATOM 676 C C . VAL A 1 89 ? -9.689 2.114 0.542 1.00 96.06 89 VAL A C 1
ATOM 678 O O . VAL A 1 89 ? -9.328 0.950 0.705 1.00 96.06 89 VAL A O 1
ATOM 681 N N . VAL A 1 90 ? -9.648 2.716 -0.646 1.00 95.69 90 VAL A N 1
ATOM 682 C CA . VAL A 1 90 ? -9.207 2.054 -1.878 1.00 95.69 90 VAL A CA 1
ATOM 683 C C . VAL A 1 90 ? -8.109 2.881 -2.533 1.00 95.69 90 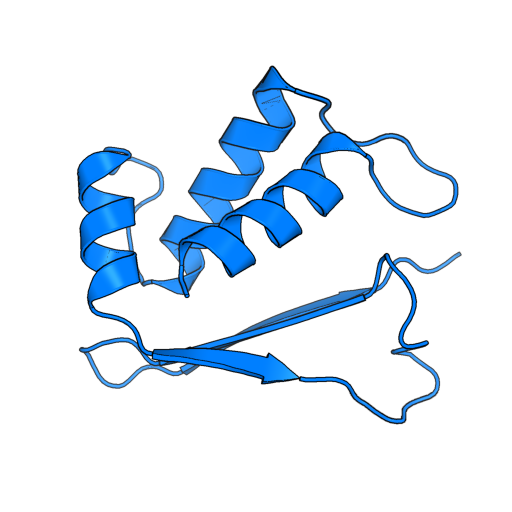VAL A C 1
ATOM 685 O O . VAL A 1 90 ? -8.292 4.072 -2.778 1.00 95.69 90 VAL A O 1
ATOM 688 N N . LEU A 1 91 ? -6.991 2.232 -2.849 1.00 96.06 91 LEU A N 1
ATOM 689 C CA . LEU A 1 91 ? -5.964 2.743 -3.748 1.00 96.06 91 LEU A CA 1
ATOM 690 C C . LEU A 1 91 ? -6.002 1.924 -5.038 1.00 96.06 91 LEU A C 1
ATOM 692 O O . LEU A 1 91 ? -5.749 0.720 -5.023 1.00 96.06 91 LEU A O 1
ATOM 696 N N . ALA A 1 92 ? -6.317 2.607 -6.135 1.00 94.75 92 ALA A N 1
ATOM 697 C CA . ALA A 1 92 ? -6.260 2.083 -7.489 1.00 94.75 92 ALA A CA 1
ATOM 698 C C . ALA A 1 92 ? -5.331 2.989 -8.305 1.00 94.75 92 ALA A C 1
ATOM 700 O O . ALA A 1 92 ? -5.613 4.180 -8.439 1.00 94.75 92 ALA A O 1
ATOM 701 N N . ALA A 1 93 ? -4.230 2.450 -8.818 1.00 92.38 93 ALA A N 1
ATOM 702 C CA . ALA A 1 93 ? -3.303 3.180 -9.675 1.00 92.38 93 ALA A CA 1
ATOM 703 C C . ALA A 1 93 ? -2.761 2.264 -10.774 1.00 92.38 93 ALA A C 1
ATOM 705 O O . ALA A 1 93 ? -2.564 1.078 -10.535 1.00 92.38 93 ALA A O 1
ATOM 706 N N . THR A 1 94 ? -2.516 2.843 -11.942 1.00 90.81 94 THR A N 1
ATOM 707 C CA . THR A 1 94 ? -1.826 2.248 -13.094 1.00 90.81 94 THR A CA 1
ATOM 708 C C . THR A 1 94 ? -0.889 3.317 -13.633 1.00 90.81 94 THR A C 1
ATOM 710 O O . THR A 1 94 ? -1.192 4.513 -13.545 1.00 90.81 94 THR A O 1
ATOM 713 N N . ASP A 1 95 ? 0.232 2.901 -14.199 1.00 87.12 95 ASP A N 1
ATOM 714 C CA . ASP A 1 95 ? 1.023 3.767 -15.071 1.00 87.12 95 ASP A CA 1
ATOM 715 C C . ASP A 1 95 ? 0.374 3.751 -16.462 1.00 87.12 95 ASP A C 1
ATOM 717 O O . ASP A 1 95 ? -0.006 2.689 -16.953 1.00 87.12 95 ASP A O 1
ATOM 721 N N . THR A 1 96 ? 0.179 4.921 -17.067 1.00 79.25 96 THR A N 1
ATOM 722 C CA . THR A 1 96 ? -0.389 5.072 -18.419 1.00 79.25 96 THR A CA 1
ATOM 723 C C . THR A 1 96 ? 0.505 5.993 -19.231 1.00 79.25 96 THR A C 1
ATOM 725 O O . THR A 1 96 ? 0.944 7.016 -18.701 1.00 79.25 96 THR A O 1
ATOM 728 N N . ASP A 1 97 ? 0.712 5.658 -20.503 1.00 70.44 97 ASP A N 1
ATOM 729 C CA . ASP A 1 97 ? 1.438 6.485 -21.480 1.00 70.44 97 ASP A CA 1
ATOM 730 C C . ASP A 1 97 ? 0.665 7.741 -21.927 1.00 70.44 97 ASP A C 1
ATOM 732 O O . ASP A 1 97 ? -0.589 7.697 -21.991 1.00 70.44 97 ASP A O 1
#

InterPro domains:
  IPR045756 Protein of unknown function DUF6183 [PF19681] (2-97)

pLDDT: mean 92.11, std 5.84, range [70.44, 97.44]

Organism: NCBI:txid236511

Radius of gyration: 13.43 Å; chains: 1; bounding box: 31×22×37 Å

Secondary structure (DSSP, 8-state):
-HHHHHHHHHHHHHH-SSSS---HHHHHHHHHHHHHHHHTT--TTS-HHHHHHHHHTSEEEE----BTTB--STT-EEEEEE-SSS-EEEEEE----

Foldseek 3Di:
DLVVQLVLQLCCQQQPADPDGHPHDPVSNLRSQCVLCVLLVHDSPDDSVVSVVSSVQKDKDFDADPDPQGPVDSQWGWIWIQYPPGDIDTDTDHDDD